Protein AF-D1YGD1-F1 (afdb_monomer)

Foldseek 3Di:
DCDPVNVVVVLVVVLVVLVCVLVVDPDDPVVSVVSVVVSVVSVVVVVVVVVVVVVVD

pLDDT: mean 82.43, std 7.62, range [52.47, 92.19]

Mean predicted aligned error: 5.81 Å

Structure (mmCIF, N/CA/C/O backbone):
data_AF-D1YGD1-F1
#
_entry.id   AF-D1YGD1-F1
#
loop_
_atom_site.group_PDB
_atom_site.id
_atom_site.type_symbol
_atom_site.label_atom_id
_atom_site.label_alt_id
_atom_site.label_comp_id
_atom_site.label_asym_id
_atom_site.label_entity_id
_atom_site.label_seq_id
_atom_site.pdbx_PDB_ins_code
_atom_site.Cartn_x
_atom_site.Cartn_y
_atom_site.Cartn_z
_atom_site.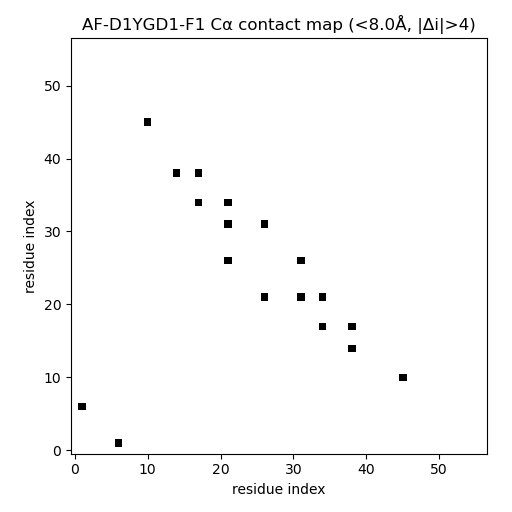occupancy
_atom_site.B_iso_or_equiv
_atom_site.auth_seq_id
_atom_site.auth_comp_id
_atom_site.auth_asym_id
_atom_site.auth_atom_id
_atom_site.pdbx_PDB_model_num
ATOM 1 N N . MET A 1 1 ? 11.613 -15.311 -13.791 1.00 58.59 1 MET A N 1
ATOM 2 C CA . MET A 1 1 ? 11.582 -13.851 -14.025 1.00 58.59 1 MET A CA 1
ATOM 3 C C . MET A 1 1 ? 10.316 -13.306 -13.388 1.00 58.59 1 MET A C 1
ATOM 5 O O . MET A 1 1 ? 9.235 -13.699 -13.806 1.00 58.59 1 MET A O 1
ATOM 9 N N . PHE A 1 2 ? 10.425 -12.495 -12.335 1.00 58.41 2 PHE A N 1
ATOM 10 C CA . PHE A 1 2 ? 9.251 -11.842 -11.751 1.00 58.41 2 PHE A CA 1
ATOM 11 C C . PHE A 1 2 ? 8.881 -10.662 -12.657 1.00 58.41 2 PHE A C 1
ATOM 13 O O . PHE A 1 2 ? 9.667 -9.730 -12.800 1.00 58.41 2 PHE A O 1
ATOM 20 N N . SER A 1 3 ? 7.738 -10.743 -13.338 1.00 78.94 3 SER A N 1
ATOM 21 C CA . SER A 1 3 ? 7.269 -9.662 -14.211 1.00 78.94 3 SER A CA 1
ATOM 22 C C . SER A 1 3 ? 6.730 -8.501 -13.373 1.00 78.94 3 SER A C 1
ATOM 24 O O . SER A 1 3 ? 6.105 -8.726 -12.334 1.00 78.94 3 SER A O 1
ATOM 26 N N . PHE A 1 4 ? 6.921 -7.267 -13.844 1.00 77.62 4 PHE A N 1
ATOM 27 C CA . PHE A 1 4 ? 6.358 -6.057 -13.233 1.00 77.62 4 PHE A CA 1
ATOM 28 C C . PHE A 1 4 ? 4.838 -6.168 -13.014 1.00 77.62 4 PHE A C 1
ATOM 30 O O . PHE A 1 4 ? 4.324 -5.784 -11.965 1.00 77.62 4 PHE A O 1
ATOM 37 N N . LEU A 1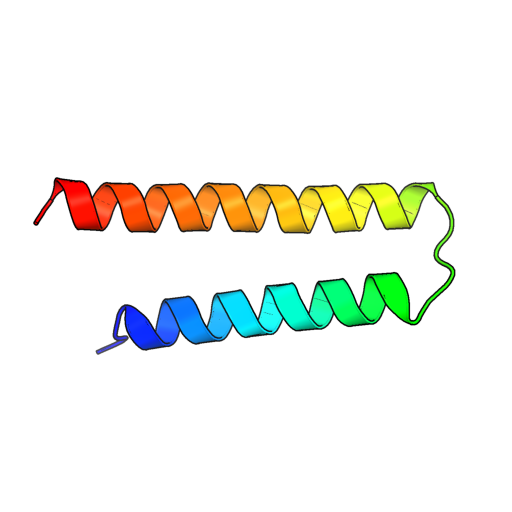 5 ? 4.135 -6.804 -13.956 1.00 79.44 5 LEU A N 1
ATOM 38 C CA . LEU A 1 5 ? 2.704 -7.107 -13.857 1.00 79.44 5 LEU A CA 1
ATOM 39 C C . LEU A 1 5 ? 2.363 -8.006 -12.658 1.00 79.44 5 LEU A C 1
ATOM 41 O O . LEU A 1 5 ? 1.360 -7.779 -11.988 1.00 79.44 5 LEU A O 1
ATOM 45 N N . SER A 1 6 ? 3.211 -8.994 -12.353 1.00 83.75 6 SER A N 1
ATOM 46 C CA . SER A 1 6 ? 3.022 -9.885 -11.199 1.00 83.75 6 SER A CA 1
ATOM 47 C C . SER A 1 6 ? 3.190 -9.127 -9.879 1.00 83.75 6 SER A C 1
ATOM 49 O O . SER A 1 6 ? 2.389 -9.284 -8.959 1.00 83.75 6 SER A O 1
ATOM 51 N N . LEU A 1 7 ? 4.185 -8.234 -9.806 1.00 80.94 7 LEU A N 1
ATOM 52 C CA . LEU A 1 7 ? 4.399 -7.373 -8.641 1.00 80.94 7 LEU A CA 1
ATOM 53 C C . LEU A 1 7 ? 3.188 -6.455 -8.394 1.00 80.94 7 LEU A C 1
ATOM 55 O O . LEU A 1 7 ? 2.704 -6.361 -7.266 1.00 80.94 7 LEU A O 1
ATOM 59 N N . ALA A 1 8 ? 2.676 -5.815 -9.449 1.00 82.56 8 ALA A N 1
ATOM 60 C CA . ALA A 1 8 ? 1.508 -4.942 -9.364 1.00 82.56 8 ALA A CA 1
ATOM 61 C C . ALA A 1 8 ? 0.250 -5.702 -8.912 1.00 82.56 8 ALA A C 1
ATOM 63 O O . ALA A 1 8 ? -0.471 -5.226 -8.036 1.00 82.56 8 ALA A O 1
ATOM 64 N N . ALA A 1 9 ? 0.016 -6.903 -9.450 1.00 86.44 9 ALA A N 1
ATOM 65 C CA . ALA A 1 9 ? -1.129 -7.732 -9.082 1.00 86.44 9 ALA A CA 1
ATOM 66 C C . ALA A 1 9 ? -1.118 -8.115 -7.592 1.00 86.44 9 ALA A C 1
ATOM 68 O O . ALA A 1 9 ? -2.139 -7.988 -6.912 1.00 86.44 9 ALA A O 1
ATOM 69 N N . ILE A 1 10 ? 0.038 -8.521 -7.057 1.00 86.94 10 ILE A N 1
ATOM 70 C CA . ILE A 1 10 ? 0.188 -8.842 -5.629 1.00 86.94 10 ILE A CA 1
ATOM 71 C C . ILE A 1 10 ? -0.114 -7.608 -4.773 1.00 86.94 10 ILE A C 1
ATOM 73 O O . ILE A 1 10 ? -0.859 -7.703 -3.796 1.00 86.94 10 ILE A O 1
ATOM 77 N N . LE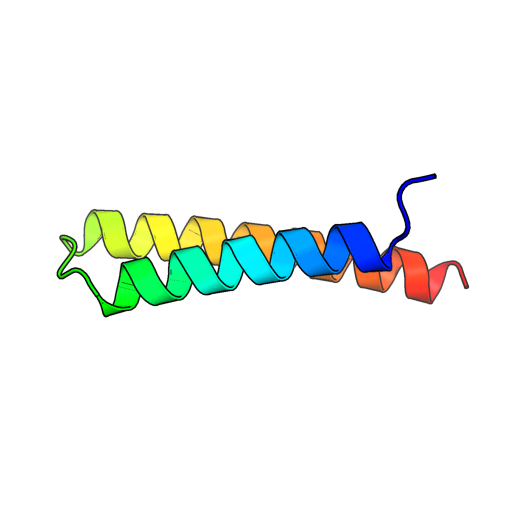U A 1 11 ? 0.406 -6.440 -5.160 1.00 84.31 11 LEU 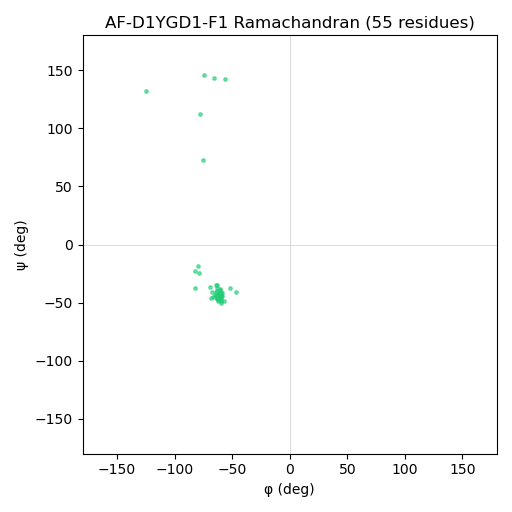A N 1
ATOM 78 C CA . LEU A 1 11 ? 0.192 -5.211 -4.402 1.00 84.31 11 LEU A CA 1
ATOM 79 C C . LEU A 1 11 ? -1.280 -4.791 -4.372 1.00 84.31 11 LEU A C 1
ATOM 81 O O . LEU A 1 11 ? -1.807 -4.467 -3.308 1.00 84.31 11 LEU A O 1
ATOM 85 N N . ILE A 1 12 ? -1.955 -4.849 -5.523 1.00 86.56 12 ILE A N 1
ATOM 86 C CA . ILE A 1 12 ? -3.390 -4.561 -5.634 1.00 86.56 12 ILE A CA 1
ATOM 87 C C . ILE A 1 12 ? -4.188 -5.521 -4.750 1.00 86.56 12 ILE A C 1
ATOM 89 O O . ILE A 1 12 ? -5.072 -5.084 -4.016 1.00 86.56 12 ILE A O 1
ATOM 93 N N . THR A 1 13 ? -3.846 -6.810 -4.759 1.00 89.12 13 THR A N 1
ATOM 94 C CA . THR A 1 13 ? -4.536 -7.825 -3.949 1.00 89.12 13 THR A CA 1
ATOM 95 C C . THR A 1 13 ? -4.418 -7.521 -2.452 1.00 89.12 13 THR A C 1
ATOM 97 O O . THR A 1 13 ? -5.415 -7.580 -1.732 1.00 89.12 13 THR A O 1
ATOM 100 N N . ILE A 1 14 ? -3.231 -7.121 -1.983 1.00 86.31 14 ILE A N 1
ATOM 101 C CA . ILE A 1 14 ? -2.995 -6.727 -0.584 1.00 86.31 14 ILE A CA 1
ATOM 102 C C . ILE A 1 14 ? -3.791 -5.463 -0.222 1.00 86.31 14 ILE A C 1
ATOM 104 O O . ILE A 1 14 ? -4.422 -5.416 0.835 1.00 86.31 14 ILE A O 1
ATOM 108 N N . ILE A 1 15 ? -3.809 -4.454 -1.101 1.00 85.31 15 ILE A N 1
ATOM 109 C CA . ILE A 1 15 ? -4.560 -3.207 -0.883 1.00 85.31 15 ILE A CA 1
ATOM 110 C C . ILE A 1 15 ? -6.062 -3.491 -0.782 1.00 85.31 15 ILE A C 1
ATOM 112 O O . ILE A 1 15 ? -6.707 -3.036 0.163 1.00 85.31 15 ILE A O 1
ATOM 116 N N . VAL A 1 16 ? -6.613 -4.265 -1.720 1.00 87.44 16 VAL A N 1
ATOM 117 C CA . VAL A 1 16 ? -8.035 -4.639 -1.734 1.00 87.44 16 VAL A CA 1
ATOM 118 C C . VAL A 1 16 ? -8.393 -5.432 -0.480 1.00 87.44 16 VAL A C 1
ATOM 120 O O . VAL A 1 16 ? -9.394 -5.124 0.164 1.00 87.44 16 VAL A O 1
ATOM 123 N N . PHE A 1 17 ? -7.557 -6.392 -0.079 1.00 87.06 17 PHE A N 1
ATOM 124 C CA . PHE A 1 17 ? -7.769 -7.161 1.146 1.00 87.06 17 PHE A CA 1
ATOM 125 C C . PHE A 1 17 ? -7.812 -6.262 2.388 1.00 87.06 17 PHE A C 1
ATOM 127 O O . PHE A 1 17 ? -8.748 -6.354 3.185 1.00 87.06 17 PHE A O 1
ATOM 134 N N . CYS A 1 18 ? -6.856 -5.336 2.525 1.00 82.62 18 CYS A N 1
ATOM 135 C CA . CYS A 1 18 ? -6.855 -4.355 3.609 1.00 82.62 18 CYS A CA 1
ATOM 136 C C . CYS A 1 18 ? -8.099 -3.454 3.588 1.00 82.62 18 CYS A C 1
ATOM 138 O O . CYS A 1 18 ? -8.633 -3.143 4.653 1.00 82.62 18 CYS A O 1
ATOM 140 N N . LEU A 1 19 ? -8.578 -3.054 2.405 1.00 83.50 19 LEU A N 1
ATOM 141 C CA . LEU A 1 19 ? -9.768 -2.215 2.249 1.00 83.50 19 LEU A CA 1
ATOM 142 C C . LEU A 1 19 ? -11.044 -2.947 2.693 1.00 83.50 19 LEU A C 1
ATOM 144 O O . LEU A 1 19 ? -11.847 -2.388 3.441 1.00 83.50 19 LEU A O 1
ATOM 148 N N . VAL A 1 20 ? -11.199 -4.209 2.278 1.00 85.94 20 VAL A N 1
ATOM 149 C CA . VAL A 1 20 ? -12.315 -5.080 2.681 1.00 85.94 20 VAL A CA 1
ATOM 150 C C . VAL A 1 20 ? -12.303 -5.293 4.192 1.00 85.94 20 VAL A C 1
ATOM 152 O O . VAL A 1 20 ? -13.347 -5.180 4.830 1.00 85.94 20 VAL A O 1
ATOM 155 N N . PHE A 1 21 ? -11.129 -5.512 4.787 1.00 79.75 21 PHE A N 1
ATOM 156 C CA . PHE A 1 21 ? -10.977 -5.6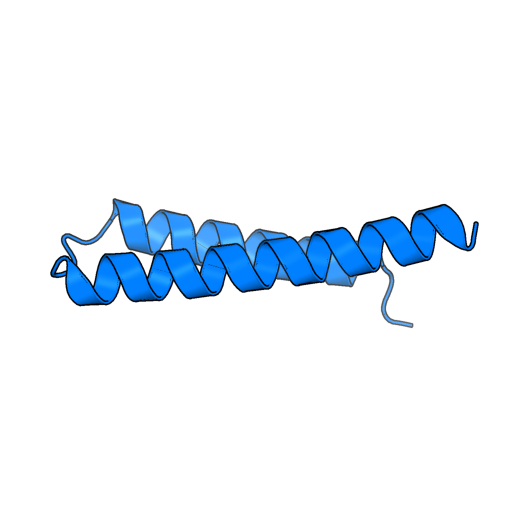14 6.239 1.00 79.75 21 PHE A CA 1
ATOM 157 C C . PHE A 1 21 ? -11.412 -4.330 6.962 1.00 79.75 21 PHE A C 1
ATOM 159 O O . PHE A 1 21 ? -12.106 -4.390 7.975 1.00 79.75 21 PHE A O 1
ATOM 166 N N . LEU A 1 22 ? -11.046 -3.165 6.427 1.00 79.12 22 LEU A N 1
ATOM 167 C CA . LEU A 1 22 ? -11.414 -1.852 6.968 1.00 79.12 22 LEU A CA 1
ATOM 168 C C . LEU A 1 22 ? -12.925 -1.581 6.922 1.00 79.12 22 LEU A C 1
ATOM 170 O O . LEU A 1 22 ? -13.443 -0.906 7.810 1.00 79.12 22 LEU A O 1
ATOM 174 N N . LEU A 1 23 ? -13.607 -2.076 5.885 1.00 78.69 23 LEU A N 1
ATOM 175 C CA . LEU A 1 23 ? -15.053 -1.928 5.684 1.00 78.69 23 LEU A CA 1
ATOM 176 C C . LEU A 1 23 ? -15.866 -2.964 6.469 1.00 78.69 23 LEU A C 1
ATOM 178 O O . LEU A 1 23 ? -16.935 -2.639 6.978 1.00 78.69 23 LEU A O 1
ATOM 182 N N . GLY A 1 24 ? -15.369 -4.198 6.562 1.00 73.88 24 GLY A N 1
ATOM 183 C CA . GLY A 1 24 ? -16.074 -5.319 7.185 1.00 73.88 24 GLY A CA 1
ATOM 184 C C . GLY A 1 24 ? -16.012 -5.339 8.711 1.00 73.88 24 GLY A C 1
ATOM 185 O O . GLY A 1 24 ? -16.847 -5.987 9.335 1.00 73.88 24 GLY A O 1
ATOM 186 N N . ASN A 1 25 ? -15.062 -4.624 9.321 1.00 73.69 25 ASN A N 1
ATOM 187 C CA . ASN A 1 25 ? -14.877 -4.618 10.769 1.00 73.69 25 ASN A CA 1
ATOM 188 C C . ASN A 1 25 ? -14.923 -3.206 11.362 1.00 73.69 25 ASN A C 1
ATOM 190 O O . ASN A 1 25 ? -14.195 -2.299 10.954 1.00 73.69 25 ASN A O 1
ATOM 194 N N . SER A 1 26 ? -15.701 -3.057 12.434 1.00 73.69 26 SER A N 1
ATOM 195 C CA . SER A 1 26 ? -15.704 -1.865 13.289 1.00 73.69 26 SER A CA 1
ATOM 196 C C . SER A 1 26 ? -14.467 -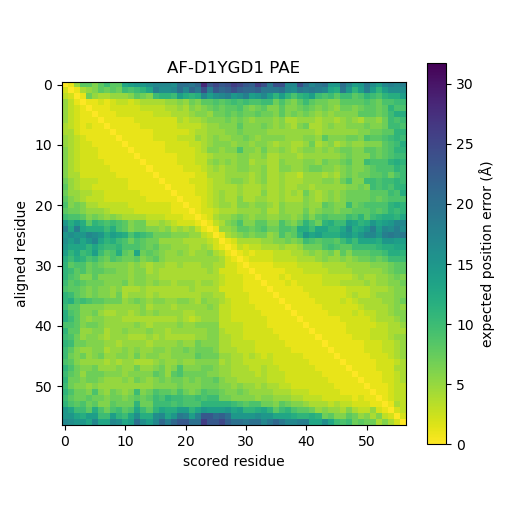1.850 14.185 1.00 73.69 26 SER A C 1
ATOM 198 O O . SER A 1 26 ? -14.531 -2.101 15.388 1.00 73.69 26 SER A O 1
ATOM 200 N N . TYR A 1 27 ? -13.310 -1.574 13.589 1.00 76.44 27 TYR A N 1
ATOM 201 C CA . TYR A 1 27 ? -12.074 -1.402 14.339 1.00 76.44 27 TYR A CA 1
ATOM 202 C C . TYR A 1 27 ? -12.134 -0.155 15.231 1.00 76.44 27 TYR A C 1
ATOM 204 O O . TYR A 1 27 ? -12.644 0.890 14.808 1.00 76.44 27 TYR A O 1
ATOM 212 N N . PRO A 1 28 ? -11.544 -0.203 16.440 1.00 83.62 28 PRO A N 1
ATOM 213 C CA . PRO A 1 28 ? -11.350 0.997 17.238 1.00 83.62 28 PRO A CA 1
ATOM 214 C C . PRO A 1 28 ? -10.550 2.024 16.428 1.00 83.62 28 PRO A C 1
ATOM 216 O O . PRO A 1 28 ? -9.627 1.668 15.688 1.00 83.62 28 PRO A O 1
ATOM 219 N N . ARG A 1 29 ? -10.900 3.311 16.571 1.00 83.25 29 ARG A N 1
ATOM 220 C CA . ARG A 1 29 ? -10.368 4.413 15.742 1.00 83.25 29 ARG A CA 1
ATOM 221 C C . ARG A 1 29 ? -8.843 4.355 15.581 1.00 83.25 29 ARG A C 1
ATOM 223 O O . ARG A 1 29 ? -8.347 4.533 14.476 1.00 83.25 29 ARG A O 1
ATOM 230 N N . LYS A 1 30 ? -8.110 4.026 16.650 1.00 83.62 30 LYS A N 1
ATOM 231 C CA . LYS A 1 30 ? -6.643 3.886 16.648 1.00 83.62 30 LYS A CA 1
ATOM 232 C C . LYS A 1 30 ? -6.137 2.859 15.621 1.00 83.62 30 LYS A C 1
ATOM 234 O O . LYS A 1 30 ? -5.248 3.176 14.838 1.00 83.62 30 LYS A O 1
ATOM 239 N N . THR A 1 31 ? -6.726 1.664 15.584 1.00 83.50 31 THR A N 1
ATOM 240 C CA . THR A 1 31 ? -6.347 0.592 14.646 1.00 83.50 31 THR A CA 1
ATOM 241 C C . THR A 1 31 ? -6.724 0.948 13.214 1.00 83.50 31 THR A C 1
ATOM 243 O O . THR A 1 31 ? -5.963 0.685 12.287 1.00 83.50 31 THR A O 1
ATOM 246 N N . ARG A 1 32 ? -7.864 1.623 13.030 1.00 83.50 32 ARG A N 1
ATOM 247 C CA . ARG A 1 32 ? -8.297 2.115 11.721 1.00 83.50 32 ARG A CA 1
ATOM 248 C C . ARG A 1 32 ? -7.298 3.119 11.134 1.00 83.50 32 ARG A C 1
ATOM 250 O O . ARG A 1 32 ? -6.914 2.976 9.978 1.00 83.50 32 ARG A O 1
ATOM 257 N N . TYR A 1 33 ? -6.839 4.091 11.925 1.00 86.19 33 TYR A N 1
ATOM 258 C CA . TYR A 1 33 ? -5.810 5.041 11.482 1.00 86.19 33 TYR A CA 1
ATOM 259 C C . TYR A 1 33 ? -4.475 4.355 11.174 1.00 86.19 33 TYR A C 1
ATOM 261 O O . TYR A 1 33 ? -3.826 4.709 10.194 1.00 86.19 33 TYR A O 1
ATOM 269 N N . PHE A 1 34 ? -4.095 3.344 11.960 1.00 86.56 34 PHE A N 1
ATOM 270 C CA . PHE A 1 34 ? -2.885 2.563 11.705 1.00 86.56 34 PHE A CA 1
ATOM 271 C C . PHE A 1 34 ? -2.954 1.796 10.374 1.00 86.56 34 PHE A C 1
ATOM 273 O O . PHE A 1 34 ? -2.027 1.891 9.573 1.00 86.56 34 PHE A O 1
ATOM 280 N N . LEU A 1 35 ? -4.071 1.110 10.088 1.00 84.44 35 LEU A N 1
ATOM 281 C CA . LEU A 1 35 ? -4.274 0.435 8.799 1.00 84.44 35 LEU A CA 1
ATOM 282 C C . LEU A 1 35 ? -4.242 1.417 7.624 1.00 84.44 35 LEU A C 1
ATOM 284 O O . LEU A 1 35 ? -3.589 1.143 6.621 1.00 84.44 35 LEU A O 1
ATOM 288 N N . ILE A 1 36 ? -4.916 2.565 7.746 1.00 87.19 36 ILE A N 1
ATOM 289 C CA . ILE A 1 36 ? -4.901 3.604 6.705 1.00 87.19 36 ILE A CA 1
ATOM 290 C C . ILE A 1 36 ? -3.467 4.090 6.454 1.00 87.19 36 ILE A C 1
ATOM 292 O O . ILE A 1 36 ? -3.075 4.249 5.301 1.00 87.19 36 ILE A O 1
ATOM 296 N N . GLY A 1 37 ? -2.668 4.265 7.512 1.00 89.00 37 GLY A N 1
ATOM 297 C CA . GLY A 1 37 ? -1.253 4.618 7.399 1.00 89.00 37 GLY A CA 1
ATOM 298 C C . GLY A 1 37 ? -0.444 3.580 6.617 1.00 89.00 37 GLY A C 1
ATOM 299 O O . GLY A 1 37 ? 0.300 3.944 5.710 1.00 89.00 37 GLY A O 1
ATOM 300 N N . ILE A 1 38 ? -0.636 2.289 6.904 1.00 87.69 38 ILE A N 1
ATOM 301 C CA . ILE A 1 38 ? 0.030 1.201 6.169 1.00 87.69 38 ILE A CA 1
ATOM 302 C C . ILE A 1 38 ? -0.358 1.220 4.685 1.00 87.69 38 ILE A C 1
ATOM 304 O O . ILE A 1 38 ? 0.517 1.140 3.823 1.00 87.69 38 ILE A O 1
ATOM 308 N N . ILE A 1 39 ? -1.650 1.373 4.379 1.00 87.31 39 ILE A N 1
ATOM 309 C CA . ILE A 1 39 ? -2.147 1.441 2.996 1.00 87.31 39 ILE A CA 1
ATOM 310 C C . ILE A 1 39 ? -1.530 2.638 2.259 1.00 87.31 39 ILE A C 1
ATOM 312 O O . ILE A 1 39 ? -1.078 2.494 1.123 1.00 87.31 39 ILE A O 1
ATOM 316 N N . ALA A 1 40 ? -1.466 3.805 2.906 1.00 89.69 40 ALA A N 1
ATOM 317 C CA . ALA A 1 40 ? -0.879 5.009 2.324 1.00 89.69 40 ALA A CA 1
ATOM 318 C C . ALA A 1 40 ? 0.614 4.828 2.010 1.00 89.69 40 ALA A C 1
ATOM 320 O O . ALA A 1 40 ? 1.056 5.174 0.916 1.00 89.69 40 ALA A O 1
ATOM 321 N N . VAL A 1 41 ? 1.384 4.232 2.928 1.00 92.19 41 VAL A N 1
ATOM 322 C CA . VAL A 1 41 ? 2.809 3.939 2.702 1.00 92.19 41 VAL A CA 1
ATOM 323 C C . VAL A 1 41 ? 2.990 2.964 1.536 1.00 92.19 41 VAL A C 1
ATOM 325 O O . VAL A 1 41 ? 3.831 3.207 0.670 1.00 92.19 41 VAL A O 1
ATOM 328 N N . LEU A 1 42 ? 2.175 1.906 1.459 1.00 85.50 42 LEU A N 1
ATOM 329 C CA . LEU A 1 42 ? 2.210 0.967 0.332 1.00 85.50 42 LEU A CA 1
ATOM 330 C C . LEU A 1 42 ? 1.946 1.665 -1.009 1.00 85.50 42 LEU A C 1
ATOM 332 O O . LEU A 1 42 ? 2.660 1.411 -1.980 1.00 85.50 42 LEU A O 1
ATOM 336 N N . LEU A 1 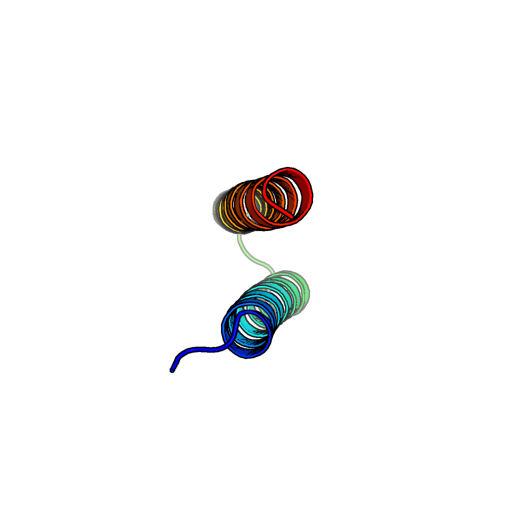43 ? 0.951 2.555 -1.061 1.00 87.38 43 LEU A N 1
ATOM 337 C CA . LEU A 1 43 ? 0.613 3.315 -2.267 1.00 87.38 43 LEU A CA 1
ATOM 338 C C . LEU A 1 43 ? 1.747 4.250 -2.700 1.00 87.38 43 LEU A C 1
ATOM 340 O O . LEU A 1 43 ? 2.041 4.329 -3.890 1.00 87.38 43 LEU A O 1
ATOM 344 N N . ILE A 1 44 ? 2.410 4.920 -1.754 1.00 91.94 44 ILE A N 1
ATOM 345 C CA . ILE A 1 44 ? 3.551 5.800 -2.048 1.00 91.94 44 ILE A CA 1
ATOM 346 C C . ILE A 1 44 ? 4.711 4.994 -2.639 1.00 91.94 44 ILE A C 1
ATOM 348 O O . ILE A 1 44 ? 5.279 5.390 -3.656 1.00 91.94 44 ILE A O 1
ATOM 352 N N . ILE A 1 45 ? 5.043 3.848 -2.035 1.00 88.56 45 ILE A N 1
ATOM 353 C CA . ILE A 1 45 ? 6.109 2.967 -2.533 1.00 88.56 45 ILE A CA 1
ATO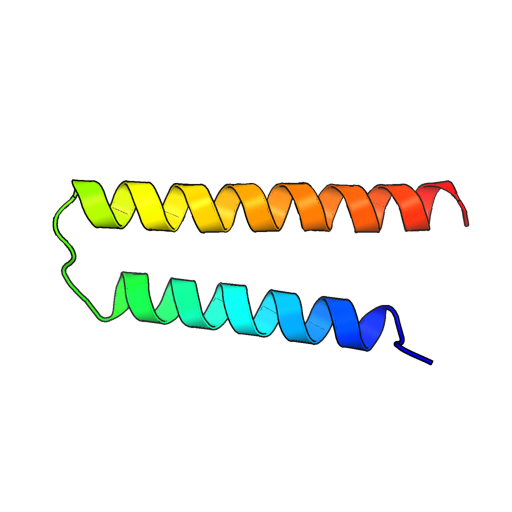M 354 C C . ILE A 1 45 ? 5.768 2.468 -3.940 1.00 88.56 45 ILE A C 1
ATOM 356 O O . ILE A 1 45 ? 6.624 2.486 -4.824 1.00 88.56 45 ILE A O 1
ATOM 360 N N . PHE A 1 46 ? 4.518 2.064 -4.170 1.00 85.19 46 PHE A N 1
ATOM 361 C CA . PHE A 1 46 ? 4.065 1.639 -5.490 1.00 85.19 46 PHE A CA 1
ATOM 362 C C . PHE A 1 46 ? 4.211 2.745 -6.529 1.00 85.19 46 PHE A C 1
ATOM 364 O O . PHE A 1 46 ? 4.810 2.526 -7.581 1.00 85.19 46 PHE A O 1
ATOM 371 N N . LEU A 1 47 ? 3.709 3.940 -6.214 1.00 87.69 47 LEU A N 1
ATOM 372 C CA . LEU A 1 47 ? 3.778 5.094 -7.098 1.00 87.69 47 LEU A CA 1
ATOM 373 C C . LEU A 1 47 ? 5.231 5.437 -7.433 1.00 87.69 47 LEU A C 1
ATOM 375 O O . LEU A 1 47 ? 5.549 5.685 -8.593 1.00 87.69 47 LEU A O 1
ATOM 379 N N . TRP A 1 48 ? 6.124 5.376 -6.445 1.00 90.25 48 TRP A N 1
ATOM 380 C CA . TRP A 1 48 ? 7.550 5.601 -6.648 1.00 90.25 48 TRP A CA 1
ATOM 381 C C . TRP A 1 48 ? 8.179 4.587 -7.609 1.00 90.25 48 TRP A C 1
ATOM 383 O O . TRP A 1 48 ? 8.925 4.969 -8.510 1.00 90.25 48 TRP A O 1
ATOM 393 N N . ILE A 1 49 ? 7.851 3.300 -7.461 1.00 85.62 49 ILE A N 1
ATOM 394 C CA . ILE A 1 49 ? 8.335 2.242 -8.359 1.00 85.62 49 ILE A CA 1
ATOM 395 C C . ILE A 1 49 ? 7.818 2.468 -9.785 1.00 85.62 49 ILE A C 1
ATOM 397 O O . ILE A 1 49 ? 8.601 2.397 -10.731 1.00 85.62 49 ILE A O 1
ATOM 401 N N . VAL A 1 50 ? 6.526 2.774 -9.939 1.00 84.00 50 VAL A N 1
ATOM 402 C CA . VAL A 1 50 ? 5.901 3.058 -11.242 1.00 84.00 50 VAL A CA 1
ATOM 403 C C . VAL A 1 50 ? 6.568 4.261 -11.910 1.00 84.00 50 VAL A C 1
ATOM 405 O O . VAL A 1 50 ? 6.968 4.155 -13.066 1.00 84.00 50 VAL A O 1
ATOM 408 N N . LEU A 1 51 ? 6.747 5.372 -11.185 1.00 87.19 51 LEU A N 1
ATOM 409 C CA . LEU A 1 51 ? 7.428 6.566 -11.697 1.00 87.19 51 LEU A CA 1
ATOM 410 C C . LEU A 1 51 ? 8.861 6.264 -12.121 1.00 87.19 51 LEU A C 1
ATOM 412 O O . LEU A 1 51 ? 9.297 6.714 -13.175 1.00 87.19 51 LEU A O 1
ATOM 416 N N . LYS A 1 52 ? 9.594 5.494 -11.315 1.00 85.31 52 LYS A N 1
ATOM 417 C CA . LYS A 1 52 ? 10.973 5.130 -11.629 1.00 85.31 52 LYS A CA 1
ATOM 418 C C . LYS A 1 52 ? 11.054 4.293 -12.905 1.00 85.31 52 LYS A C 1
ATOM 420 O O . LYS A 1 52 ? 11.950 4.520 -13.706 1.00 85.31 52 LYS A O 1
ATOM 425 N N . ILE A 1 53 ? 10.123 3.362 -13.108 1.00 82.44 53 ILE A N 1
ATOM 426 C CA . ILE A 1 53 ? 10.064 2.541 -14.324 1.00 82.44 53 ILE A CA 1
ATOM 427 C C . ILE A 1 53 ? 9.677 3.389 -15.532 1.00 82.44 53 ILE A C 1
ATOM 429 O O . ILE A 1 53 ? 10.345 3.304 -16.554 1.00 82.44 53 ILE A O 1
ATOM 433 N N . LEU A 1 54 ? 8.654 4.236 -15.401 1.00 79.50 54 LEU A N 1
ATOM 434 C CA . LEU A 1 54 ? 8.221 5.138 -16.466 1.00 79.50 54 LEU A CA 1
ATOM 435 C C . LEU A 1 54 ? 9.308 6.156 -16.843 1.00 79.50 54 LEU A C 1
ATOM 437 O O . LEU A 1 54 ? 9.409 6.524 -17.997 1.00 79.50 54 LEU A O 1
ATOM 441 N N . SER A 1 55 ? 10.108 6.623 -15.881 1.00 78.44 55 SER A N 1
ATOM 442 C CA . SER A 1 55 ? 11.185 7.590 -16.133 1.00 78.44 55 SER A CA 1
ATOM 443 C C . SER A 1 55 ? 12.442 6.959 -16.733 1.00 78.44 55 SER A C 1
ATOM 445 O O . SER A 1 55 ? 13.262 7.677 -17.298 1.00 78.44 55 SER A O 1
ATOM 447 N N . ILE A 1 56 ? 12.649 5.659 -16.515 1.00 72.19 56 ILE A N 1
ATOM 448 C CA . ILE A 1 56 ? 13.778 4.894 -17.065 1.00 72.19 56 ILE A CA 1
ATOM 449 C C . ILE A 1 56 ? 13.503 4.446 -18.507 1.00 72.19 56 ILE A C 1
ATOM 451 O O . ILE A 1 56 ? 14.453 4.157 -19.234 1.00 72.19 56 ILE A O 1
ATOM 455 N N . HIS A 1 57 ? 12.231 4.359 -18.894 1.00 52.47 57 HIS A N 1
ATOM 456 C CA . HIS A 1 57 ? 11.771 3.871 -20.189 1.00 52.47 57 HIS A CA 1
ATOM 457 C C . HIS A 1 57 ? 11.388 5.018 -21.131 1.00 52.47 57 HIS A C 1
ATOM 459 O O . HIS A 1 57 ? 11.461 4.788 -22.361 1.00 52.47 57 HIS A O 1
#

Solvent-accessible surface area (backbone atoms only — not comparable to full-atom values): 3350 Å² total; per-residue (Å²): 132,89,48,72,67,58,57,50,51,54,51,51,53,52,51,52,51,54,49,52,51,61,72,77,42,93,57,58,69,70,60,47,53,50,52,52,50,53,54,50,52,52,50,51,55,50,51,50,53,52,51,52,52,62,72,75,104

Sequence (57 aa):
MFSFLSLAAILITIIVFCLVFLLGNSYPRKTRYFLIGIIAVLLIIFLWIVLKILSIH

Secondary structure (DSSP, 8-state):
---HHHHHHHHHHHHHHHHHHHHHS---HHHHHHHHHHHHHHHHHHHHHHHHHHHH-

Radius of gyration: 13.89 Å; Cα contacts (8 Å, |Δi|>4): 9; chains: 1; bounding box: 30×21×37 Å

Organi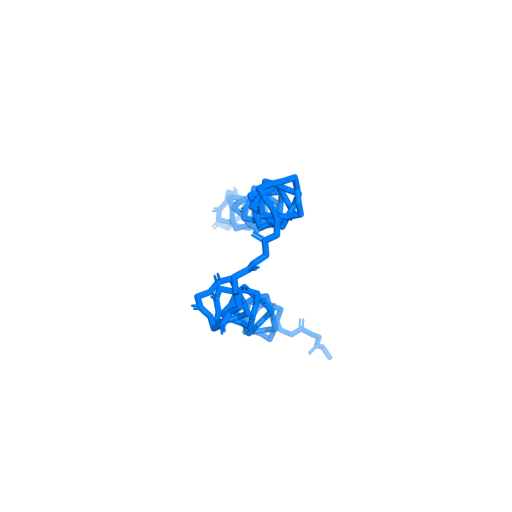sm: NCBI:txid679196